Protein AF-A0A353PEZ8-F1 (afdb_monomer)

pLDDT: mean 85.94, std 18.23, range [42.25, 98.44]

Mean predicted aligned error: 6.39 Å

Secondary structure (DSSP, 8-state):
----TTSTT--HHHHHHHHHHHHHTT-------S-TTSHHHHHHHHHHHHHHHS-----------

Radius of gyration: 12.38 Å; Cα contacts (8 Å, |Δi|>4): 47; chains: 1; bounding box: 31×18×31 Å

Sequence (65 aa):
LGGSFSGEGASKSAADKVVDEIVEMGGKAVASYESVSTMEGAEKTMQVAKDAFGSVHMLINNAGI

Structure (mmCIF, N/CA/C/O backbone):
data_AF-A0A353PEZ8-F1
#
_entry.id   AF-A0A353PEZ8-F1
#
loop_
_atom_site.group_PDB
_atom_site.id
_atom_site.type_symbol
_atom_site.label_atom_id
_atom_site.label_alt_id
_atom_site.label_comp_id
_atom_site.label_asym_id
_atom_site.label_entity_id
_atom_site.label_seq_id
_atom_site.pdbx_PDB_ins_code
_atom_site.Cartn_x
_atom_site.Cartn_y
_atom_site.Cartn_z
_atom_site.occupancy
_atom_site.B_iso_or_equiv
_atom_site.auth_seq_id
_atom_site.auth_comp_id
_atom_site.auth_asym_id
_atom_site.auth_atom_id
_atom_site.pdbx_PDB_model_num
ATOM 1 N N . LEU A 1 1 ? -8.836 -12.256 -10.729 1.00 42.25 1 LEU A N 1
ATOM 2 C CA . LEU A 1 1 ? -7.722 -11.321 -10.474 1.00 42.25 1 LEU A CA 1
ATOM 3 C C . LEU A 1 1 ? -6.425 -12.086 -10.672 1.00 42.25 1 LEU A C 1
ATOM 5 O O . LEU A 1 1 ? -6.073 -12.914 -9.848 1.00 42.25 1 LEU A O 1
ATOM 9 N N . GLY A 1 2 ? -5.807 -11.906 -11.829 1.00 43.19 2 GLY A N 1
ATOM 10 C CA . GLY A 1 2 ? -4.581 -12.573 -12.244 1.00 43.19 2 GLY A CA 1
ATOM 11 C C . GLY A 1 2 ? -4.158 -11.914 -13.545 1.00 43.19 2 GLY A C 1
ATOM 12 O O . GLY A 1 2 ? -5.013 -11.696 -14.408 1.00 43.19 2 GLY A O 1
ATOM 13 N N . GLY A 1 3 ? -2.886 -11.526 -13.652 1.00 52.06 3 GLY A N 1
ATOM 14 C CA . GLY A 1 3 ? -2.303 -11.228 -14.958 1.00 52.06 3 GLY A CA 1
ATOM 15 C C . GLY A 1 3 ? -2.524 -12.432 -15.872 1.00 52.06 3 GLY A C 1
ATOM 16 O O . GLY A 1 3 ? -2.699 -13.555 -15.388 1.00 52.06 3 GLY A O 1
ATOM 17 N N . SER A 1 4 ? -2.592 -12.205 -17.180 1.00 49.22 4 SER A N 1
ATOM 18 C CA . SER A 1 4 ? -2.625 -13.310 -18.137 1.00 49.22 4 SER A CA 1
ATOM 19 C C . SER A 1 4 ? -1.488 -14.302 -17.849 1.00 49.22 4 SER A C 1
ATOM 21 O O . SER A 1 4 ? -0.491 -13.958 -17.218 1.00 49.22 4 SER A O 1
ATOM 23 N N . PHE A 1 5 ? -1.605 -15.523 -18.371 1.00 50.75 5 PHE A N 1
ATOM 24 C CA . PHE A 1 5 ? -0.539 -16.537 -18.354 1.00 50.75 5 PHE A CA 1
ATOM 25 C C . PHE A 1 5 ? 0.815 -16.040 -18.921 1.00 50.75 5 PHE A C 1
ATOM 27 O O . PHE A 1 5 ? 1.804 -16.747 -18.817 1.00 50.75 5 PHE A O 1
ATOM 34 N N . SER A 1 6 ? 0.845 -14.859 -19.552 1.00 50.09 6 SER A N 1
ATOM 35 C CA . SER A 1 6 ? 2.031 -14.189 -20.096 1.00 50.09 6 SER A CA 1
ATOM 36 C C . SER A 1 6 ? 2.554 -13.021 -19.241 1.00 50.09 6 SER A C 1
ATOM 38 O O . SER A 1 6 ? 3.439 -12.292 -19.685 1.00 50.09 6 SER A O 1
ATOM 40 N N . GLY A 1 7 ? 1.971 -12.753 -18.068 1.00 49.09 7 GLY A N 1
ATOM 41 C CA . GLY A 1 7 ? 2.320 -11.591 -17.242 1.00 49.09 7 GLY A CA 1
ATOM 42 C C . GLY A 1 7 ? 1.867 -10.239 -17.821 1.00 49.09 7 GLY A C 1
ATOM 43 O O . GLY A 1 7 ? 2.122 -9.185 -17.231 1.00 49.09 7 GLY A O 1
ATOM 44 N N . GLU A 1 8 ? 1.143 -10.231 -18.944 1.00 44.72 8 GLU A N 1
ATOM 45 C CA . GLU A 1 8 ? 0.581 -9.024 -19.558 1.00 44.72 8 GLU A CA 1
ATOM 46 C C . GLU A 1 8 ? -0.676 -8.590 -18.804 1.00 44.72 8 GLU A C 1
ATOM 48 O O . GLU A 1 8 ? -1.816 -8.940 -19.103 1.00 44.72 8 GLU A O 1
ATOM 53 N N . GLY A 1 9 ? -0.436 -7.833 -17.741 1.00 49.75 9 GLY A N 1
ATOM 54 C CA . GLY A 1 9 ? -1.489 -7.324 -16.873 1.00 49.75 9 GLY A CA 1
ATOM 55 C C . GLY A 1 9 ? -0.978 -6.449 -15.740 1.00 49.75 9 GLY A C 1
ATOM 56 O O . GLY A 1 9 ? -1.731 -6.197 -14.803 1.00 49.75 9 GLY A O 1
ATOM 57 N N . ALA A 1 10 ? 0.264 -5.955 -15.826 1.00 51.97 10 ALA A N 1
ATOM 58 C CA . ALA A 1 10 ? 0.847 -4.971 -14.910 1.00 51.97 10 ALA A CA 1
ATOM 59 C C . ALA A 1 10 ? 0.179 -3.589 -15.056 1.00 51.97 10 ALA A C 1
ATOM 61 O O . ALA A 1 10 ? 0.823 -2.549 -15.155 1.00 51.97 10 ALA A O 1
ATOM 62 N N . SER A 1 11 ? -1.145 -3.552 -15.129 1.00 56.72 11 SER A N 1
ATOM 63 C CA . SER A 1 11 ? -1.886 -2.320 -14.970 1.00 56.72 11 SER A CA 1
ATOM 64 C C . SER A 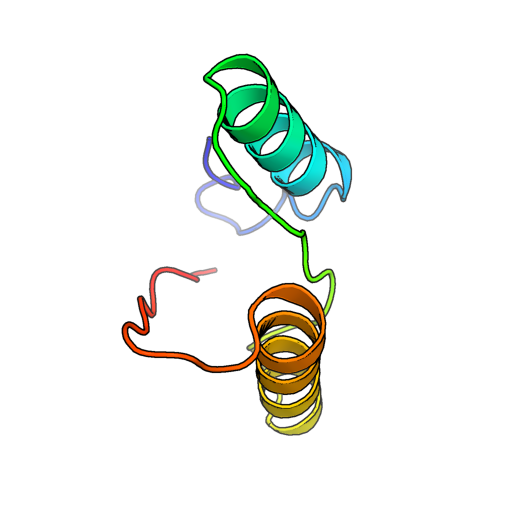1 11 ? -1.991 -2.082 -13.476 1.00 56.72 11 SER A C 1
ATOM 66 O O . SER A 1 11 ? -2.564 -2.905 -12.763 1.00 56.72 11 SER A O 1
ATOM 68 N N . LYS A 1 12 ? -1.459 -0.949 -13.008 1.00 56.78 12 LYS A N 1
ATOM 69 C CA . LYS A 1 12 ? -1.668 -0.424 -11.646 1.00 56.78 12 LYS A CA 1
ATOM 70 C C . LYS A 1 12 ? -3.127 -0.615 -11.183 1.00 56.78 12 LYS A C 1
ATOM 72 O O . LYS A 1 12 ? -3.366 -1.048 -10.064 1.00 56.78 12 LYS A O 1
ATOM 77 N N . SER A 1 13 ? -4.069 -0.524 -12.132 1.00 69.19 13 SER A N 1
ATOM 78 C CA . SER A 1 13 ? -5.497 -0.809 -11.967 1.00 69.19 13 SER A CA 1
ATOM 79 C C . SER A 1 13 ? -5.872 -2.168 -11.364 1.00 69.19 13 SER A C 1
ATOM 81 O O . SER A 1 13 ? -6.975 -2.287 -10.853 1.00 69.19 13 SER A O 1
ATOM 83 N N . ALA A 1 14 ? -5.065 -3.225 -11.494 1.00 85.62 14 ALA A N 1
ATOM 84 C CA . ALA A 1 14 ? -5.403 -4.531 -10.920 1.00 85.62 14 ALA A CA 1
ATOM 85 C C . ALA A 1 14 ? -5.088 -4.581 -9.421 1.00 85.62 14 ALA A C 1
ATOM 87 O O . ALA A 1 14 ? -5.912 -5.063 -8.653 1.00 85.62 14 ALA A O 1
ATOM 88 N N . ALA A 1 15 ? -3.930 -4.053 -9.012 1.00 90.69 15 ALA A N 1
ATOM 89 C CA . ALA A 1 15 ? -3.574 -3.939 -7.601 1.00 90.69 15 ALA A CA 1
ATOM 90 C C . ALA A 1 15 ? -4.518 -2.966 -6.879 1.00 90.69 15 ALA A C 1
ATOM 92 O O . ALA A 1 15 ? -5.021 -3.298 -5.809 1.00 90.69 1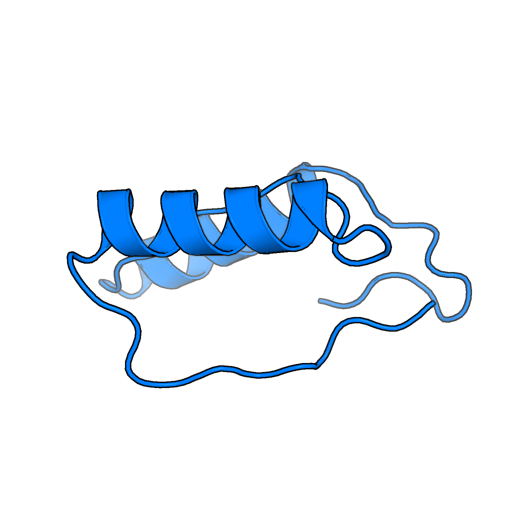5 ALA A O 1
ATOM 93 N N . ASP A 1 16 ? -4.828 -1.830 -7.511 1.00 92.88 16 ASP A N 1
ATOM 94 C CA . ASP A 1 16 ? -5.727 -0.813 -6.953 1.00 92.88 16 ASP A CA 1
ATOM 95 C C . ASP A 1 16 ? -7.134 -1.368 -6.713 1.00 92.88 16 ASP A C 1
ATOM 97 O O . ASP A 1 16 ? -7.668 -1.225 -5.621 1.00 92.88 16 ASP A O 1
ATOM 101 N N . LYS A 1 17 ? -7.690 -2.120 -7.673 1.00 93.88 17 LYS A N 1
ATOM 102 C CA . LYS A 1 17 ? -8.996 -2.780 -7.507 1.00 93.88 17 LYS A CA 1
ATOM 103 C C . LYS A 1 17 ? -9.045 -3.712 -6.300 1.00 93.88 17 LYS A C 1
ATOM 105 O O . LYS A 1 17 ? -10.033 -3.727 -5.583 1.00 93.88 17 LYS A O 1
ATOM 110 N N . VAL A 1 18 ? -7.986 -4.488 -6.068 1.00 94.38 18 VAL A N 1
ATOM 111 C CA . VAL A 1 18 ? -7.937 -5.401 -4.915 1.00 94.38 18 VAL A CA 1
ATOM 112 C C . VAL A 1 18 ? -7.816 -4.630 -3.606 1.00 94.38 18 VAL A C 1
ATOM 114 O O . VAL A 1 18 ? -8.406 -5.030 -2.605 1.00 94.38 18 VAL A O 1
ATOM 117 N N . VAL A 1 19 ? -7.063 -3.527 -3.601 1.00 9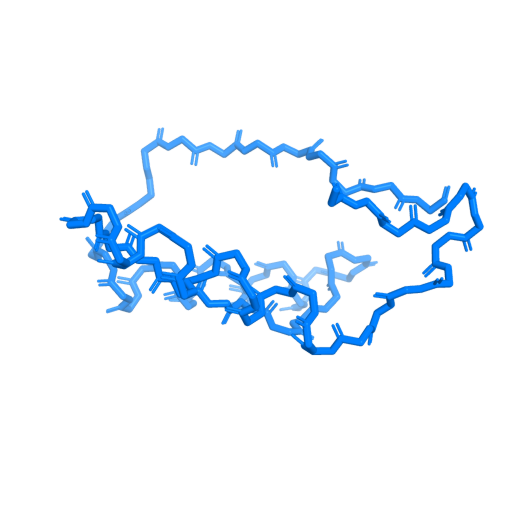6.19 19 VAL A N 1
ATOM 118 C CA . VAL A 1 19 ? -7.017 -2.627 -2.445 1.00 96.19 19 VAL A CA 1
ATOM 119 C C . VAL A 1 19 ? -8.418 -2.100 -2.142 1.00 96.19 19 VAL A C 1
ATOM 121 O O . VAL A 1 19 ? -8.852 -2.226 -0.998 1.00 96.19 19 VAL A O 1
ATOM 124 N N . ASP A 1 20 ? -9.126 -1.593 -3.152 1.00 96.56 20 ASP A N 1
ATOM 125 C CA . ASP A 1 20 ? -10.490 -1.079 -3.009 1.00 96.56 20 ASP A CA 1
ATOM 126 C C . ASP A 1 20 ? -11.433 -2.160 -2.459 1.00 96.56 20 ASP A C 1
ATOM 128 O O . ASP A 1 20 ? -12.075 -1.937 -1.436 1.00 96.56 20 ASP A O 1
ATOM 132 N N . GLU A 1 21 ? -11.436 -3.367 -3.037 1.00 97.56 21 GLU A N 1
ATOM 133 C CA . GLU A 1 21 ? -12.250 -4.500 -2.567 1.00 97.56 21 GLU A CA 1
ATOM 134 C C . GLU A 1 21 ? -11.978 -4.842 -1.088 1.00 97.56 21 GLU A C 1
ATOM 136 O O . GLU A 1 21 ? -12.907 -5.038 -0.301 1.00 97.56 21 GLU A O 1
ATOM 141 N N . ILE A 1 22 ? -10.705 -4.905 -0.675 1.00 97.94 22 ILE A N 1
ATOM 142 C CA . ILE A 1 22 ? -10.341 -5.206 0.719 1.00 97.94 22 ILE A CA 1
ATOM 143 C C . ILE A 1 22 ? -10.815 -4.092 1.657 1.00 97.94 22 ILE A C 1
ATOM 145 O O . ILE A 1 22 ? -11.314 -4.385 2.746 1.00 97.94 22 ILE A O 1
ATOM 149 N N . VAL A 1 23 ? -10.657 -2.829 1.256 1.00 97.81 23 VAL A N 1
ATOM 150 C CA . VAL A 1 23 ? -11.068 -1.668 2.055 1.00 97.81 23 VAL A CA 1
ATOM 151 C C . VAL A 1 23 ? -12.592 -1.583 2.162 1.00 97.81 23 VAL A C 1
ATOM 153 O O . VAL A 1 23 ? -13.104 -1.348 3.256 1.00 97.81 23 VAL A O 1
ATOM 156 N N . GLU A 1 24 ? -13.330 -1.847 1.082 1.00 98.00 24 GLU A N 1
ATOM 157 C CA . GLU A 1 24 ? -14.799 -1.912 1.078 1.00 98.00 24 GLU A CA 1
ATOM 158 C C . GLU A 1 24 ? -15.334 -3.003 2.017 1.00 98.00 24 GLU A C 1
ATOM 160 O O . GLU A 1 24 ? -16.360 -2.814 2.672 1.00 98.00 24 GLU A O 1
ATOM 165 N N . MET A 1 25 ? -14.607 -4.115 2.164 1.00 98.38 25 MET A N 1
ATOM 166 C CA . MET A 1 25 ? -14.908 -5.167 3.145 1.00 98.38 25 MET A CA 1
ATOM 167 C C . MET A 1 25 ? -14.486 -4.815 4.588 1.00 98.38 25 MET A C 1
ATOM 169 O O . MET A 1 25 ? -14.601 -5.651 5.486 1.00 98.38 25 MET A O 1
ATOM 173 N N . GLY A 1 26 ? -13.999 -3.594 4.837 1.00 98.44 26 GLY A N 1
ATOM 174 C CA . GLY A 1 26 ? -13.557 -3.117 6.152 1.00 98.44 26 GLY A CA 1
ATOM 175 C C . GLY A 1 26 ? -12.131 -3.530 6.533 1.00 98.44 26 GLY A C 1
ATOM 176 O O . GLY A 1 26 ? -11.736 -3.389 7.692 1.00 98.44 26 GLY A O 1
ATOM 177 N N . GLY A 1 27 ? -11.360 -4.061 5.583 1.00 98.31 27 GLY A N 1
ATOM 178 C CA . GLY A 1 27 ? -9.955 -4.411 5.758 1.00 98.31 27 GLY A CA 1
ATOM 179 C C . GLY A 1 27 ? -9.002 -3.231 5.546 1.00 98.31 27 GLY A C 1
ATOM 180 O O . GLY A 1 27 ? -9.401 -2.100 5.276 1.00 98.31 27 GLY A O 1
ATOM 181 N N . LYS A 1 28 ? -7.698 -3.509 5.651 1.00 97.94 28 LYS A N 1
ATOM 182 C CA . LYS A 1 28 ? -6.622 -2.551 5.360 1.00 97.94 28 LYS A CA 1
ATOM 183 C C . LYS A 1 28 ? -5.679 -3.151 4.324 1.00 97.94 28 LYS A C 1
ATOM 185 O O . LYS A 1 28 ? -5.124 -4.223 4.555 1.00 97.94 28 LYS A O 1
ATOM 190 N N . ALA A 1 29 ? -5.469 -2.444 3.220 1.00 97.50 29 ALA A N 1
ATOM 191 C CA . ALA A 1 29 ? -4.601 -2.868 2.127 1.00 97.50 29 ALA A CA 1
ATOM 192 C C . ALA A 1 29 ? -3.776 -1.692 1.581 1.00 97.50 29 ALA A C 1
ATOM 194 O O . ALA A 1 29 ? -4.154 -0.532 1.736 1.00 97.50 29 ALA A O 1
ATOM 195 N N . VAL A 1 30 ? -2.640 -2.004 0.955 1.00 96.88 30 VAL A N 1
ATOM 196 C CA . VAL A 1 30 ? -1.793 -1.060 0.210 1.00 96.88 30 VAL A CA 1
ATOM 197 C C . VAL A 1 30 ? -1.213 -1.787 -1.003 1.00 96.88 30 VAL A C 1
ATOM 199 O O . VAL A 1 30 ? -0.845 -2.959 -0.899 1.00 96.88 30 VAL A O 1
ATOM 202 N N . ALA A 1 31 ? -1.131 -1.106 -2.143 1.00 94.94 31 ALA A N 1
ATOM 203 C CA . ALA A 1 31 ? -0.485 -1.630 -3.341 1.00 94.94 31 ALA A CA 1
ATOM 204 C C . ALA A 1 31 ? 0.996 -1.218 -3.380 1.00 94.94 31 ALA A C 1
ATOM 206 O O . ALA A 1 31 ? 1.333 -0.060 -3.137 1.00 94.94 31 ALA A O 1
ATOM 207 N N . SER A 1 32 ? 1.872 -2.161 -3.733 1.00 92.50 32 SER A N 1
ATOM 208 C CA . SER A 1 32 ? 3.226 -1.872 -4.221 1.00 92.50 32 SER A CA 1
ATOM 209 C C . SER A 1 32 ? 3.239 -2.044 -5.740 1.00 92.50 32 SER A C 1
ATOM 211 O O . SER A 1 32 ? 2.693 -3.023 -6.247 1.00 92.50 32 SER A O 1
ATOM 213 N N . TYR A 1 33 ? 3.869 -1.116 -6.463 1.00 91.25 33 TYR A N 1
ATOM 214 C CA . TYR A 1 33 ? 4.019 -1.182 -7.927 1.00 91.25 33 TYR A CA 1
ATOM 215 C C . TYR A 1 33 ? 5.447 -1.537 -8.357 1.00 91.25 33 TYR A C 1
ATOM 217 O O . TYR A 1 33 ? 5.809 -1.372 -9.521 1.00 91.25 33 TYR A O 1
ATOM 225 N N . GLU A 1 34 ? 6.268 -1.979 -7.410 1.00 92.44 34 GLU A N 1
ATOM 226 C CA . GLU A 1 34 ? 7.647 -2.382 -7.654 1.00 92.44 34 GLU A CA 1
ATOM 227 C C . GLU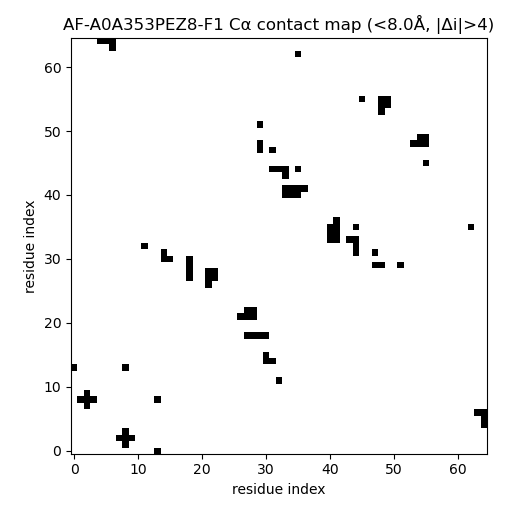 A 1 34 ? 7.698 -3.783 -8.274 1.00 92.44 34 GLU A C 1
ATOM 229 O O . GLU A 1 34 ? 6.833 -4.627 -8.029 1.00 92.44 34 GLU A O 1
ATOM 234 N N . SER A 1 35 ? 8.738 -4.058 -9.063 1.00 90.75 35 SER A N 1
ATOM 235 C CA . SER A 1 35 ? 8.950 -5.402 -9.603 1.00 90.75 35 SER A CA 1
ATOM 236 C C . SER A 1 35 ? 9.683 -6.285 -8.600 1.00 90.75 35 SER A C 1
ATOM 238 O O . SER A 1 35 ? 10.800 -5.980 -8.193 1.00 90.75 35 SER A O 1
ATOM 240 N N . VAL A 1 36 ? 9.112 -7.444 -8.280 1.00 90.81 36 VAL A N 1
ATOM 241 C CA . VAL A 1 36 ? 9.780 -8.472 -7.463 1.00 90.81 36 VAL A CA 1
ATOM 242 C C . VAL A 1 36 ? 10.858 -9.252 -8.229 1.00 90.81 36 VAL A C 1
ATOM 244 O O . VAL A 1 36 ? 11.543 -10.085 -7.646 1.00 90.81 36 VAL A O 1
ATOM 247 N N . SER A 1 37 ? 11.037 -8.989 -9.530 1.00 93.50 37 SER A N 1
ATOM 248 C CA . SER A 1 37 ? 12.088 -9.613 -10.346 1.00 93.50 37 SER A CA 1
ATOM 249 C C . SER A 1 37 ? 13.493 -9.069 -10.054 1.00 93.50 37 SER A C 1
ATOM 251 O O . SER A 1 37 ? 14.465 -9.542 -10.642 1.00 93.50 37 SER A O 1
ATOM 253 N N . THR A 1 38 ? 13.616 -8.052 -9.195 1.00 94.62 38 THR A N 1
ATOM 254 C CA . THR A 1 38 ? 14.890 -7.463 -8.768 1.00 94.62 38 THR A CA 1
ATOM 255 C C . THR A 1 38 ? 14.959 -7.397 -7.243 1.00 94.62 38 THR A C 1
ATOM 257 O O . THR A 1 38 ? 13.939 -7.262 -6.568 1.00 94.62 38 THR A O 1
ATOM 260 N N . MET A 1 39 ? 16.176 -7.458 -6.689 1.00 95.62 39 MET A N 1
ATOM 261 C CA . MET A 1 39 ? 16.380 -7.330 -5.238 1.00 95.62 39 MET A CA 1
ATOM 262 C C . MET A 1 39 ? 15.918 -5.960 -4.729 1.00 95.62 39 MET A C 1
ATOM 264 O O . MET A 1 39 ? 15.207 -5.887 -3.735 1.00 95.62 39 MET A O 1
ATOM 268 N N . GLU A 1 40 ? 16.234 -4.888 -5.460 1.00 97.19 40 G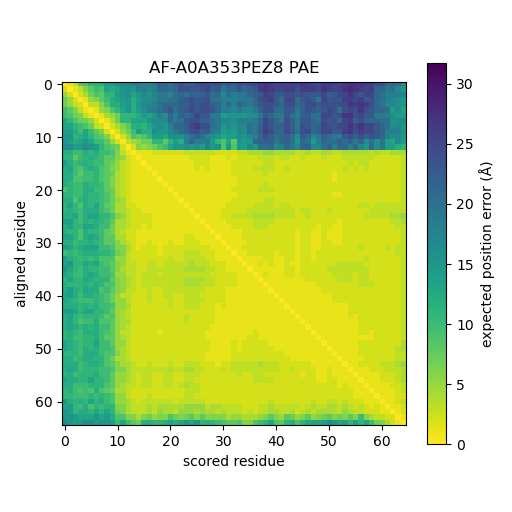LU A N 1
ATOM 269 C CA . GLU A 1 40 ? 15.817 -3.527 -5.105 1.00 97.19 40 GLU A CA 1
ATOM 270 C C . GLU A 1 40 ? 14.285 -3.387 -5.048 1.00 97.19 40 GLU A C 1
ATOM 272 O O . GLU A 1 40 ? 13.746 -2.808 -4.105 1.00 97.19 40 GLU A O 1
ATOM 277 N N . GLY A 1 41 ? 13.559 -3.934 -6.028 1.00 95.81 41 GLY A N 1
ATOM 278 C CA . GLY A 1 41 ? 12.098 -3.861 -6.036 1.00 95.81 41 GLY A CA 1
ATOM 279 C C . GLY A 1 41 ? 11.452 -4.725 -4.947 1.00 95.81 41 GLY A C 1
ATOM 280 O O . GLY A 1 41 ? 10.446 -4.326 -4.348 1.00 95.81 41 GLY A O 1
ATOM 281 N N . ALA A 1 42 ? 12.059 -5.868 -4.609 1.00 95.25 42 ALA A N 1
ATOM 282 C CA . ALA A 1 42 ? 11.644 -6.680 -3.467 1.00 95.25 42 ALA A CA 1
ATOM 283 C C . ALA A 1 42 ? 11.855 -5.943 -2.128 1.00 95.25 42 ALA A C 1
ATOM 285 O O . ALA A 1 42 ? 10.951 -5.914 -1.289 1.00 95.25 42 ALA A O 1
ATOM 286 N N . GLU A 1 43 ? 13.005 -5.290 -1.942 1.00 97.62 43 GLU A N 1
ATOM 287 C CA . GLU A 1 43 ? 13.303 -4.475 -0.757 1.00 97.62 43 GLU A CA 1
ATOM 288 C C . GLU A 1 43 ? 12.317 -3.313 -0.604 1.00 97.62 43 GLU A C 1
ATOM 290 O O . GLU A 1 43 ? 11.748 -3.124 0.475 1.00 97.62 43 GLU A O 1
ATOM 295 N N . LYS A 1 44 ? 12.038 -2.582 -1.691 1.00 97.56 44 LYS A N 1
ATOM 296 C CA . LYS A 1 44 ? 11.045 -1.498 -1.688 1.00 97.56 44 LYS A CA 1
ATOM 297 C C . LYS A 1 44 ? 9.639 -2.002 -1.369 1.00 97.56 44 LYS A C 1
ATOM 299 O O . LYS A 1 44 ? 8.944 -1.381 -0.570 1.00 97.56 44 LYS A O 1
ATOM 304 N N . THR A 1 45 ? 9.235 -3.154 -1.906 1.00 95.62 45 THR A N 1
ATOM 305 C CA . THR A 1 45 ? 7.936 -3.769 -1.576 1.00 95.62 45 THR A CA 1
ATOM 306 C C . THR A 1 45 ? 7.828 -4.091 -0.084 1.00 95.62 45 THR A C 1
ATOM 308 O O . THR A 1 45 ? 6.808 -3.804 0.545 1.00 95.62 45 THR A O 1
ATOM 311 N N . MET A 1 46 ? 8.895 -4.631 0.512 1.00 96.94 46 MET A N 1
ATOM 312 C CA . MET A 1 46 ? 8.945 -4.884 1.954 1.00 96.94 46 MET A CA 1
ATOM 313 C C . MET A 1 46 ? 8.893 -3.592 2.773 1.00 96.94 46 MET A C 1
ATOM 315 O O . MET A 1 46 ? 8.283 -3.582 3.844 1.00 96.94 46 MET A O 1
ATOM 319 N N . GLN A 1 47 ? 9.506 -2.511 2.288 1.00 97.88 47 GLN A N 1
ATOM 320 C CA . GLN A 1 47 ? 9.437 -1.209 2.945 1.00 97.88 47 GLN A CA 1
ATOM 321 C C . GLN A 1 47 ? 8.011 -0.647 2.931 1.00 97.88 47 GLN A C 1
ATOM 323 O O . GLN A 1 47 ? 7.505 -0.291 3.990 1.00 97.88 47 GLN A O 1
ATOM 328 N N . VAL A 1 48 ? 7.318 -0.687 1.786 1.00 97.50 48 VAL A N 1
ATOM 329 C CA . VAL A 1 48 ? 5.905 -0.273 1.674 1.00 97.50 48 VAL A CA 1
ATOM 330 C C . VAL A 1 48 ? 5.025 -1.019 2.681 1.00 97.50 48 VAL A C 1
ATOM 332 O O . VAL A 1 48 ? 4.213 -0.407 3.376 1.00 97.50 48 VAL A O 1
ATOM 335 N N . ALA A 1 49 ? 5.206 -2.338 2.810 1.00 97.50 49 ALA A N 1
ATOM 336 C CA . ALA A 1 49 ? 4.448 -3.133 3.773 1.00 97.50 49 ALA A CA 1
ATOM 337 C C . ALA A 1 49 ? 4.733 -2.710 5.227 1.00 97.50 49 ALA A C 1
ATOM 339 O O . ALA A 1 49 ? 3.807 -2.570 6.028 1.00 97.50 49 ALA A O 1
ATOM 340 N N . LYS A 1 50 ? 5.999 -2.466 5.580 1.00 97.88 50 LYS A N 1
ATOM 341 C CA . LYS A 1 50 ? 6.373 -1.996 6.923 1.00 97.88 50 LYS A CA 1
ATOM 342 C C . LYS A 1 50 ? 5.830 -0.601 7.217 1.00 97.88 50 LYS A C 1
ATOM 344 O O . LYS A 1 50 ? 5.309 -0.393 8.306 1.00 97.88 50 LYS A O 1
ATOM 349 N N . ASP A 1 51 ? 5.889 0.318 6.263 1.00 98.00 51 ASP A N 1
ATOM 350 C CA . ASP A 1 51 ? 5.388 1.683 6.447 1.00 98.00 51 ASP A CA 1
ATOM 351 C C . ASP A 1 51 ? 3.865 1.696 6.638 1.00 98.00 51 ASP A C 1
ATOM 353 O O . ASP A 1 51 ? 3.339 2.423 7.481 1.00 98.00 51 ASP A O 1
ATOM 357 N N . ALA A 1 52 ? 3.144 0.844 5.906 1.00 97.56 52 ALA A N 1
ATOM 358 C CA . ALA A 1 52 ? 1.692 0.758 6.009 1.00 97.56 52 ALA A CA 1
ATOM 359 C C . ALA A 1 52 ? 1.212 0.006 7.262 1.00 97.56 52 ALA A C 1
ATOM 361 O O . ALA A 1 52 ? 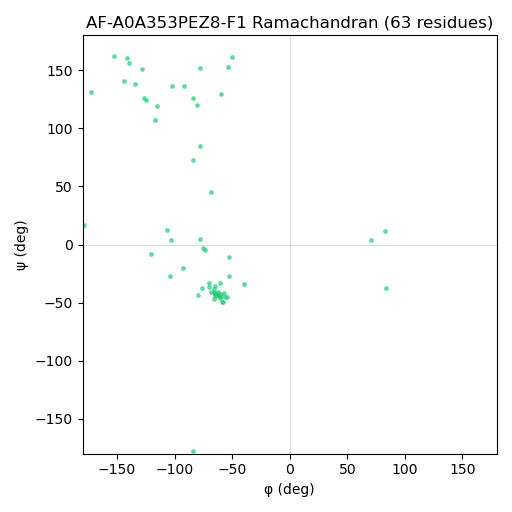0.187 0.383 7.842 1.00 97.56 52 ALA A O 1
ATOM 362 N N . PHE A 1 53 ? 1.901 -1.062 7.677 1.00 97.44 53 PHE A N 1
ATOM 363 C CA . PHE A 1 53 ? 1.397 -2.015 8.681 1.00 97.44 53 PHE A CA 1
ATOM 364 C C . PHE A 1 53 ? 2.262 -2.147 9.943 1.00 97.44 53 PHE A C 1
ATOM 366 O O . PHE A 1 53 ? 1.840 -2.794 10.898 1.00 97.44 53 PHE A O 1
ATOM 373 N N . GLY A 1 54 ? 3.450 -1.546 9.977 1.00 98.06 54 GLY A N 1
ATOM 374 C CA . GLY A 1 54 ? 4.417 -1.605 11.079 1.00 98.06 54 GLY A CA 1
ATOM 375 C C . GLY A 1 54 ? 5.327 -2.839 11.059 1.00 98.06 54 GLY A C 1
ATOM 376 O O . GLY A 1 54 ? 6.514 -2.737 11.366 1.00 98.06 54 GLY A O 1
ATOM 377 N N . SER A 1 55 ? 4.812 -4.007 10.667 1.00 97.00 55 SER A N 1
ATOM 378 C CA . SER A 1 55 ? 5.586 -5.252 10.561 1.00 97.00 55 SER A CA 1
ATOM 379 C C . SER A 1 55 ? 5.005 -6.211 9.516 1.00 97.00 55 SER A C 1
ATOM 381 O O . SER A 1 55 ? 3.853 -6.090 9.102 1.00 97.00 55 SER A O 1
ATOM 383 N N . VAL A 1 56 ? 5.813 -7.188 9.088 1.00 96.69 56 VAL A N 1
ATOM 384 C CA . VAL A 1 56 ? 5.400 -8.260 8.168 1.00 96.69 56 VAL A CA 1
ATOM 385 C C . VAL A 1 56 ? 5.469 -9.593 8.903 1.00 96.69 56 VAL A C 1
ATOM 387 O O . VAL A 1 56 ? 6.537 -9.995 9.355 1.00 96.69 56 VAL A O 1
ATOM 390 N N . HIS A 1 57 ? 4.329 -10.274 9.013 1.00 97.69 57 HIS A N 1
ATOM 391 C CA . HIS A 1 57 ? 4.216 -11.569 9.700 1.00 97.69 57 HIS A CA 1
ATOM 392 C C . HIS A 1 57 ? 4.107 -12.749 8.730 1.00 97.69 57 HIS A C 1
ATOM 394 O O . HIS A 1 57 ? 4.475 -13.868 9.070 1.00 97.69 57 HIS A O 1
ATOM 400 N N . MET A 1 58 ? 3.580 -12.503 7.529 1.00 97.44 58 MET A N 1
ATOM 401 C CA . MET A 1 58 ? 3.346 -13.512 6.501 1.00 97.44 58 MET A CA 1
ATOM 402 C C . MET A 1 58 ? 3.825 -12.979 5.153 1.00 97.44 58 MET A C 1
ATOM 404 O O . MET A 1 58 ? 3.584 -11.817 4.828 1.00 97.44 58 MET A O 1
ATOM 408 N N . LEU A 1 59 ? 4.483 -13.840 4.378 1.00 95.06 59 LEU A N 1
ATOM 409 C CA . LEU A 1 59 ? 4.947 -13.564 3.021 1.00 95.06 59 LEU A C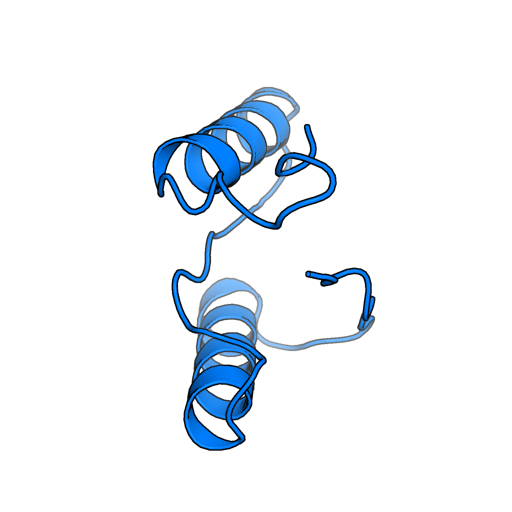A 1
ATOM 410 C C . LEU A 1 59 ? 4.413 -14.653 2.090 1.00 95.06 59 LEU A C 1
ATOM 412 O O . LEU A 1 59 ? 4.628 -15.839 2.338 1.00 95.06 59 LEU A O 1
ATOM 416 N N . ILE A 1 60 ? 3.740 -14.246 1.015 1.00 94.56 60 ILE A N 1
ATOM 417 C CA . ILE A 1 60 ? 3.202 -15.152 -0.002 1.00 94.56 60 ILE A CA 1
ATOM 418 C C . ILE A 1 60 ? 3.888 -14.842 -1.334 1.00 94.56 60 ILE A C 1
ATOM 420 O O . ILE A 1 60 ? 3.596 -13.833 -1.974 1.00 94.56 60 ILE A O 1
ATOM 424 N N . ASN A 1 61 ? 4.781 -15.729 -1.774 1.00 93.25 61 ASN A N 1
ATOM 425 C CA . ASN A 1 61 ? 5.473 -15.614 -3.060 1.00 93.25 61 ASN A CA 1
ATOM 426 C C . ASN A 1 61 ? 4.601 -16.182 -4.189 1.00 93.25 61 ASN A C 1
ATOM 428 O O . ASN A 1 61 ? 4.847 -17.277 -4.684 1.00 93.25 61 ASN A O 1
ATOM 432 N N . ASN A 1 62 ? 3.543 -15.451 -4.546 1.00 89.56 62 ASN A N 1
ATOM 433 C CA . ASN A 1 62 ? 2.601 -15.849 -5.600 1.00 89.56 62 ASN A CA 1
ATOM 434 C C . ASN A 1 62 ? 2.956 -15.285 -6.988 1.00 89.56 62 ASN A C 1
ATOM 436 O O . ASN A 1 62 ? 2.455 -15.782 -7.991 1.00 89.56 62 ASN A O 1
ATOM 440 N N . ALA A 1 63 ? 3.767 -14.226 -7.063 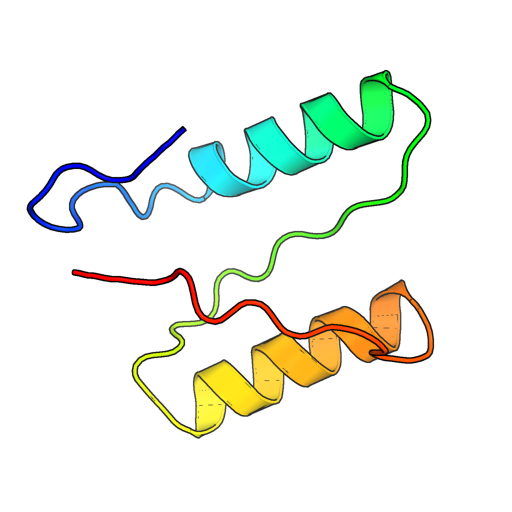1.00 87.00 63 ALA A N 1
ATOM 441 C CA . ALA A 1 63 ? 4.088 -13.589 -8.336 1.00 87.00 63 ALA A CA 1
ATOM 442 C C . ALA A 1 63 ? 4.757 -14.582 -9.305 1.00 87.00 63 ALA A C 1
ATOM 444 O O . ALA A 1 63 ? 5.730 -15.246 -8.950 1.00 87.00 63 ALA A O 1
ATOM 445 N N . GLY A 1 64 ? 4.237 -14.646 -10.529 1.00 82.81 64 GLY A N 1
ATOM 446 C CA . GLY A 1 64 ? 4.757 -15.438 -11.640 1.00 82.81 64 GLY A CA 1
ATOM 447 C C . GLY A 1 64 ? 4.617 -14.659 -12.948 1.00 82.81 64 GLY A C 1
ATOM 448 O O . GLY A 1 64 ? 3.853 -13.691 -13.002 1.00 82.81 64 GLY A O 1
ATOM 449 N N . ILE A 1 65 ? 5.385 -15.063 -13.960 1.00 66.38 65 ILE A N 1
ATOM 450 C CA . ILE A 1 65 ? 5.336 -14.539 -15.335 1.00 66.38 65 ILE A CA 1
ATOM 451 C C . ILE A 1 65 ? 4.723 -15.604 -16.232 1.00 66.38 65 ILE A C 1
ATOM 453 O O . ILE A 1 65 ? 5.115 -16.782 -16.058 1.00 66.38 65 ILE A O 1
#

Foldseek 3Di:
DDQPPVNPPLDPVVQVVVQVVQVVVVHHDDDQSFDPVDPVSVVVVLVRCCVRPVDDDDDDPPDDD

Solvent-accessible surface area (backbone atoms only — not comparable to full-atom values): 4192 Å² total; per-residue (Å²): 144,73,50,46,89,74,40,70,50,86,46,70,68,57,50,49,50,51,30,48,55,38,39,75,73,73,48,86,65,79,75,71,91,59,53,71,91,40,72,69,27,40,53,50,42,53,46,54,48,3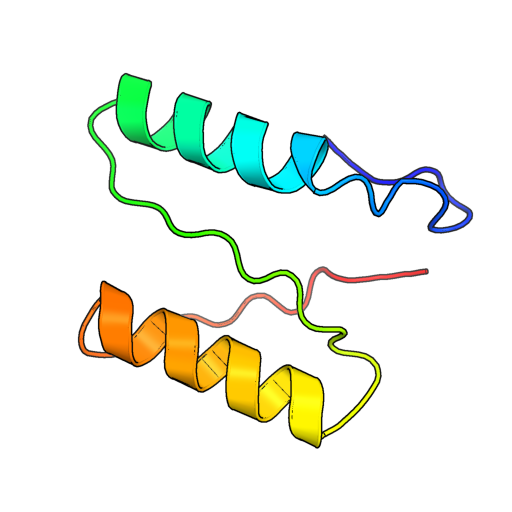0,75,75,62,72,59,83,91,78,86,80,92,73,87,75,96